Protein AF-A0A948I226-F1 (afdb_monomer)

Secondary structure (DSSP, 8-state):
----SSSHHHHHHHHHHIIIIIIS---HHHHHHHHHHHHHHHHTT-HHHHHHHHHHHHHHHHHHHHHHT--TTS----------

Mean predicted aligned error: 8.37 Å

Foldseek 3Di:
DDDPPDPCVVVVVVVVCCCQCVVLNHDPVLVVVLVVQLVVCVVVVNVPSNVVSVVVSVVVVVVSCVVVVHDPPDDDPDPDPPDD

Structure (mmCIF, N/CA/C/O backbone):
data_AF-A0A948I226-F1
#
_entry.id   AF-A0A948I226-F1
#
loop_
_atom_site.group_PDB
_atom_site.id
_atom_site.type_symbol
_atom_site.label_atom_id
_atom_site.label_alt_id
_atom_site.label_comp_id
_atom_site.label_asym_id
_atom_site.label_entity_id
_atom_site.label_seq_id
_atom_site.pdbx_PDB_ins_code
_atom_site.Cartn_x
_atom_site.Cartn_y
_atom_site.Cartn_z
_atom_site.occupancy
_atom_site.B_iso_or_equiv
_atom_site.auth_seq_id
_atom_site.auth_comp_id
_atom_site.auth_asym_id
_atom_site.auth_atom_id
_atom_site.pdbx_PDB_model_num
ATOM 1 N N . ASN A 1 1 ? -5.023 29.711 -3.771 1.00 31.50 1 ASN A N 1
ATOM 2 C CA . ASN A 1 1 ? -3.685 29.192 -4.114 1.00 31.50 1 ASN A CA 1
ATOM 3 C C . ASN A 1 1 ? -3.677 27.698 -3.796 1.00 31.50 1 ASN A C 1
ATOM 5 O O . ASN A 1 1 ? -3.510 27.347 -2.638 1.00 31.50 1 ASN A O 1
ATOM 9 N N . TRP A 1 2 ? -4.005 26.840 -4.769 1.00 31.88 2 TRP A N 1
ATOM 10 C CA . TRP A 1 2 ? -3.978 25.376 -4.621 1.00 31.88 2 TRP A CA 1
ATOM 11 C C . TRP A 1 2 ? -2.694 24.858 -5.271 1.00 31.88 2 TRP A C 1
ATOM 13 O O . TRP A 1 2 ? -2.448 25.145 -6.438 1.00 31.88 2 TRP A O 1
ATOM 23 N N . SER A 1 3 ? -1.892 24.103 -4.521 1.00 46.47 3 SER A N 1
ATOM 24 C CA . SER A 1 3 ? -0.726 23.377 -5.030 1.00 46.47 3 SER A CA 1
ATOM 25 C C . SER A 1 3 ? -0.991 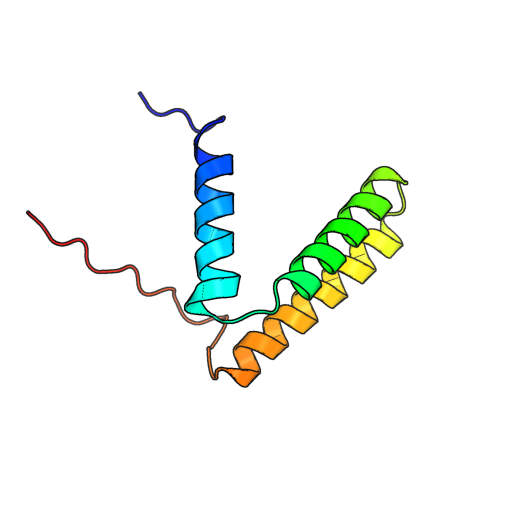21.884 -4.872 1.00 46.47 3 SER A C 1
ATOM 27 O O . SER A 1 3 ? -1.092 21.376 -3.760 1.00 46.47 3 SER A O 1
ATOM 29 N N . PHE A 1 4 ? -1.130 21.194 -6.001 1.00 53.28 4 PHE A N 1
ATOM 30 C CA . PHE A 1 4 ? -1.322 19.743 -6.098 1.00 53.28 4 PHE A CA 1
ATOM 31 C C . PHE A 1 4 ? 0.004 18.952 -6.010 1.00 53.28 4 PHE A C 1
ATOM 33 O O . PHE A 1 4 ? 0.031 17.762 -6.309 1.00 53.28 4 PHE A O 1
ATOM 40 N N . GLY A 1 5 ? 1.122 19.603 -5.665 1.00 55.81 5 GLY A N 1
ATOM 41 C CA . GLY A 1 5 ? 2.461 19.066 -5.937 1.00 55.81 5 GLY A CA 1
ATOM 42 C C . GLY A 1 5 ? 3.064 18.193 -4.838 1.00 55.81 5 GLY A C 1
ATOM 43 O O . GLY A 1 5 ? 3.291 16.999 -5.048 1.00 55.81 5 GLY A O 1
ATOM 44 N N . ASP A 1 6 ? 3.349 18.783 -3.671 1.00 56.91 6 ASP A N 1
ATOM 45 C CA . ASP A 1 6 ? 4.467 18.271 -2.855 1.00 56.91 6 ASP A CA 1
ATOM 46 C C . ASP A 1 6 ? 4.153 18.025 -1.371 1.00 56.91 6 ASP A C 1
ATOM 48 O O . ASP A 1 6 ? 4.752 17.138 -0.763 1.00 56.91 6 ASP A O 1
ATOM 52 N N . TYR A 1 7 ? 3.178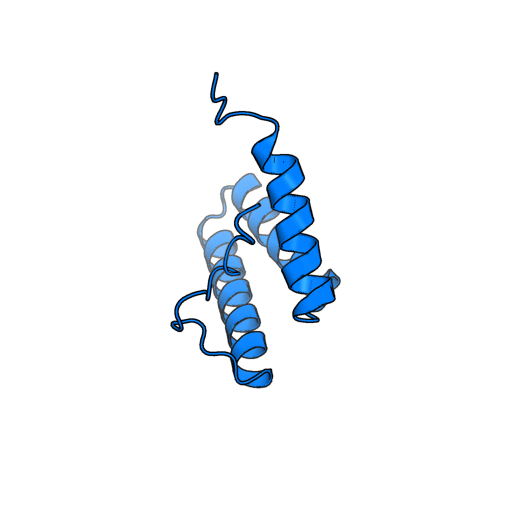 18.730 -0.788 1.00 54.72 7 TYR A N 1
ATOM 53 C CA . TYR A 1 7 ? 2.736 18.484 0.596 1.00 54.72 7 TYR A CA 1
ATOM 54 C C . TYR A 1 7 ? 1.779 17.288 0.686 1.00 54.72 7 TYR A C 1
ATOM 56 O O . TYR A 1 7 ? 2.007 16.369 1.477 1.00 54.72 7 TYR A O 1
ATOM 64 N N . PHE A 1 8 ? 0.821 17.220 -0.249 1.00 63.41 8 PHE A N 1
ATOM 65 C CA . PHE A 1 8 ? -0.240 16.210 -0.278 1.00 63.41 8 PHE A CA 1
ATOM 66 C C . PHE A 1 8 ? 0.281 14.774 -0.180 1.00 63.41 8 PHE A C 1
ATOM 68 O O . PHE A 1 8 ? -0.352 13.935 0.445 1.00 63.41 8 PHE A O 1
ATOM 75 N N . LYS A 1 9 ? 1.443 14.464 -0.766 1.00 76.25 9 LYS A N 1
ATOM 76 C CA . LYS A 1 9 ? 1.957 13.088 -0.797 1.00 76.25 9 LYS A CA 1
ATOM 77 C C . LYS A 1 9 ? 2.368 12.589 0.586 1.00 76.25 9 LYS A C 1
ATOM 79 O O . LYS A 1 9 ? 2.060 11.451 0.919 1.00 76.25 9 LYS A O 1
ATOM 84 N N . LYS A 1 10 ? 3.040 13.415 1.396 1.00 84.06 10 LYS A N 1
ATOM 85 C CA . LYS A 1 10 ? 3.484 13.002 2.740 1.00 84.06 10 LYS A CA 1
ATOM 86 C C . LYS A 1 10 ? 2.289 12.780 3.659 1.00 84.06 10 LYS A C 1
ATOM 88 O O . LYS A 1 10 ? 2.215 11.758 4.335 1.00 84.06 10 LYS A O 1
ATOM 93 N N . GLU A 1 11 ? 1.342 13.711 3.630 1.00 83.56 11 GLU A N 1
ATOM 94 C CA . GLU A 1 11 ? 0.113 13.638 4.421 1.00 83.56 11 GLU A CA 1
ATOM 95 C C . GLU A 1 11 ? -0.778 12.479 3.956 1.00 83.56 11 GLU A C 1
ATOM 97 O O . GLU A 1 11 ? -1.249 11.701 4.781 1.00 83.56 11 GLU A O 1
ATOM 102 N N . ALA A 1 12 ? -0.928 12.279 2.643 1.00 86.00 12 ALA A N 1
ATOM 103 C CA . ALA A 1 12 ? -1.691 11.164 2.091 1.00 86.00 12 ALA A CA 1
ATOM 104 C C . ALA A 1 12 ? -1.073 9.803 2.438 1.00 86.00 12 ALA A C 1
ATOM 106 O O . ALA A 1 12 ? -1.816 8.873 2.746 1.00 86.00 12 ALA A O 1
ATOM 107 N N . ILE A 1 13 ? 0.261 9.673 2.425 1.00 88.94 13 ILE A N 1
ATOM 108 C CA . ILE A 1 13 ? 0.944 8.444 2.858 1.00 88.94 13 ILE A CA 1
ATOM 109 C C . ILE A 1 13 ? 0.670 8.187 4.340 1.00 88.94 13 ILE A C 1
ATOM 111 O O . ILE A 1 13 ? 0.312 7.068 4.695 1.00 88.94 13 ILE A O 1
ATOM 115 N N . ALA A 1 14 ? 0.780 9.211 5.193 1.00 90.62 14 ALA A N 1
ATOM 116 C CA . ALA A 1 14 ? 0.523 9.077 6.625 1.00 90.62 14 ALA A CA 1
ATOM 117 C C . ALA A 1 14 ? -0.934 8.678 6.921 1.00 90.62 14 ALA A C 1
ATOM 119 O O . ALA A 1 14 ? -1.172 7.751 7.691 1.00 90.62 14 ALA A O 1
ATOM 120 N N . TRP A 1 15 ? -1.913 9.320 6.277 1.00 89.19 15 TRP A N 1
ATOM 121 C CA . TRP A 1 15 ? -3.329 8.969 6.440 1.00 89.19 15 TRP A CA 1
ATOM 122 C C . TRP A 1 15 ? -3.662 7.585 5.887 1.00 89.19 15 TRP A C 1
ATOM 124 O O . TRP A 1 15 ? -4.412 6.843 6.516 1.00 89.19 15 TRP A O 1
ATOM 134 N N . SER A 1 16 ? -3.087 7.218 4.738 1.00 88.56 16 SER A N 1
ATOM 135 C CA . SER A 1 16 ? -3.255 5.874 4.180 1.00 88.56 16 SER A CA 1
ATOM 136 C C . SER A 1 16 ? -2.664 4.828 5.122 1.00 88.56 16 SER A C 1
ATOM 138 O O . SER A 1 16 ? -3.298 3.810 5.370 1.00 88.56 16 SER A O 1
ATOM 140 N N . TRP A 1 17 ? -1.488 5.087 5.698 1.00 91.38 17 TRP A N 1
ATOM 141 C CA . TRP A 1 17 ? -0.862 4.193 6.668 1.00 91.38 17 TRP A CA 1
ATOM 142 C C . TRP A 1 17 ? -1.745 3.984 7.903 1.00 91.38 17 TRP A C 1
ATOM 144 O O . TRP A 1 17 ? -2.081 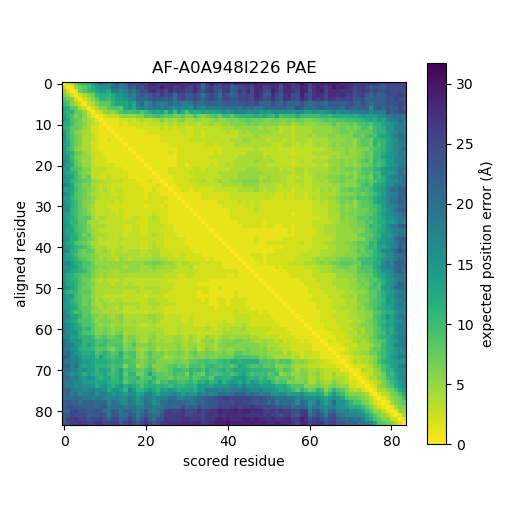2.846 8.214 1.00 91.38 17 TRP A O 1
ATOM 154 N N . GLU A 1 18 ? -2.205 5.066 8.538 1.00 91.19 18 GLU A N 1
ATOM 155 C CA . GLU A 1 18 ? -3.068 4.997 9.726 1.00 91.19 18 GLU A CA 1
ATOM 156 C C . GLU A 1 18 ? -4.377 4.242 9.455 1.00 91.19 18 GLU A C 1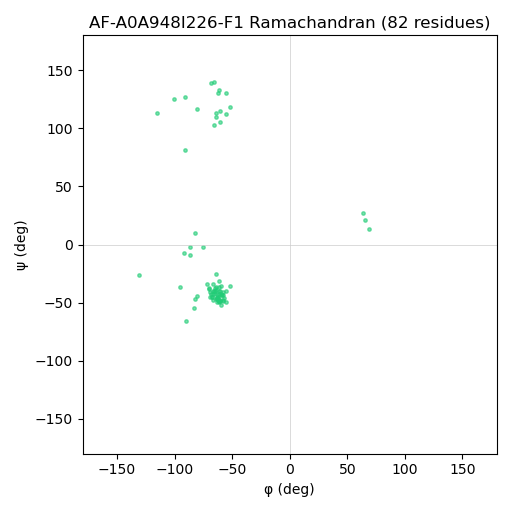
ATOM 158 O O . GLU A 1 18 ? -4.788 3.384 10.237 1.00 91.19 18 GLU A O 1
ATOM 163 N N . LEU A 1 19 ? -5.018 4.500 8.313 1.00 85.75 19 LEU A N 1
ATOM 164 C CA . LEU A 1 19 ? -6.230 3.787 7.918 1.00 85.75 19 LEU A CA 1
ATOM 165 C C . LEU A 1 19 ? -5.968 2.284 7.754 1.00 85.75 19 LEU A C 1
ATOM 167 O O . LEU A 1 19 ? -6.702 1.463 8.301 1.00 85.75 19 LEU A O 1
ATOM 171 N N . LEU A 1 20 ? -4.924 1.922 7.006 1.00 85.06 20 LEU A N 1
ATOM 172 C CA . LEU A 1 20 ? -4.643 0.529 6.673 1.00 85.06 20 LEU A CA 1
ATOM 173 C C . LEU A 1 20 ? -4.186 -0.275 7.894 1.00 85.06 20 LEU A C 1
ATOM 175 O O . LEU A 1 20 ? -4.660 -1.392 8.091 1.00 85.06 20 LEU A O 1
ATOM 179 N N . THR A 1 21 ? -3.284 0.268 8.711 1.00 88.81 21 THR A N 1
ATOM 180 C CA . THR A 1 21 ? -2.679 -0.474 9.825 1.00 88.81 21 THR A CA 1
ATOM 181 C C . THR A 1 21 ? -3.386 -0.244 11.154 1.00 88.81 21 THR A C 1
ATOM 183 O O . THR A 1 21 ? -3.497 -1.174 11.945 1.00 88.81 21 THR A O 1
ATOM 186 N N . GLY A 1 22 ? -3.864 0.976 11.410 1.00 88.38 22 GLY A N 1
ATOM 187 C CA . GLY A 1 22 ? -4.537 1.342 12.658 1.00 88.38 22 GLY A CA 1
ATOM 188 C C . GLY A 1 22 ? -6.014 0.963 12.645 1.00 88.38 22 GLY A C 1
ATOM 189 O O . GLY A 1 22 ? -6.478 0.222 13.508 1.00 88.38 22 GLY A O 1
ATOM 190 N N . VAL A 1 23 ? -6.758 1.428 11.637 1.00 84.44 23 VAL A N 1
ATOM 191 C CA . VAL A 1 23 ? -8.220 1.241 11.584 1.00 84.44 23 VAL A CA 1
ATOM 192 C C . VAL A 1 23 ? -8.605 -0.135 11.040 1.00 84.44 23 VAL A C 1
ATOM 194 O O . VAL A 1 23 ? -9.454 -0.811 11.615 1.00 84.44 23 VAL A O 1
ATOM 197 N N . TRP A 1 24 ? -8.002 -0.564 9.929 1.00 81.12 24 TRP A N 1
ATOM 198 C CA . TRP A 1 24 ? -8.323 -1.847 9.285 1.00 81.12 24 TRP A CA 1
ATOM 199 C C . TRP A 1 24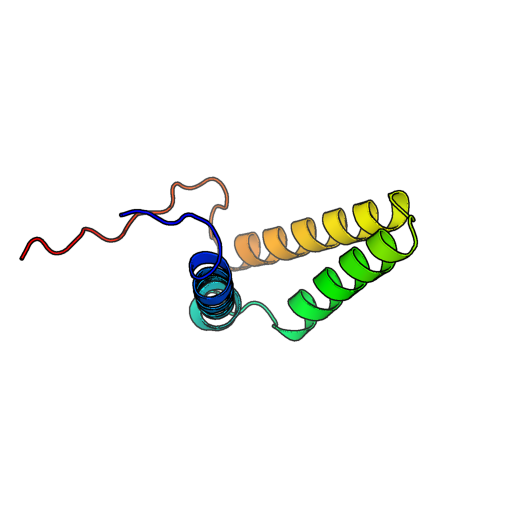 ? -7.452 -3.011 9.763 1.00 81.12 24 TRP A C 1
ATOM 201 O O . TRP A 1 24 ? -7.724 -4.158 9.414 1.00 81.12 24 TRP A O 1
ATOM 211 N N . GLY A 1 25 ? -6.423 -2.743 10.571 1.00 83.75 25 GLY A N 1
ATOM 212 C CA . GLY A 1 25 ? -5.604 -3.785 11.190 1.00 83.75 25 GLY A CA 1
ATOM 213 C C . GLY A 1 25 ? -4.831 -4.655 10.195 1.00 83.75 25 GLY A C 1
ATOM 214 O O . GLY A 1 25 ? -4.552 -5.821 10.485 1.00 83.75 25 GLY A O 1
ATOM 215 N N . LEU A 1 26 ? -4.500 -4.135 9.007 1.00 84.88 26 LEU A N 1
ATOM 216 C CA . LEU A 1 26 ? -3.634 -4.843 8.067 1.00 84.88 26 LEU A CA 1
ATOM 217 C C . LEU A 1 26 ? -2.213 -4.927 8.632 1.00 84.88 26 LEU A C 1
ATOM 219 O O . LEU A 1 26 ? -1.695 -3.952 9.169 1.00 84.88 26 LEU A O 1
ATOM 223 N N . ALA A 1 27 ? -1.568 -6.084 8.462 1.00 88.62 27 ALA A N 1
ATOM 224 C CA . ALA A 1 27 ? -0.207 -6.312 8.942 1.00 88.62 27 ALA A CA 1
ATOM 225 C C . ALA A 1 27 ? 0.798 -5.380 8.220 1.00 88.62 27 ALA A C 1
ATOM 227 O O . ALA A 1 27 ? 1.020 -5.561 7.012 1.00 88.62 27 ALA A O 1
ATOM 228 N N . PRO A 1 28 ? 1.428 -4.419 8.926 1.00 90.38 28 PRO A N 1
ATOM 229 C CA . PRO A 1 28 ? 2.346 -3.440 8.339 1.00 90.38 28 PRO A CA 1
ATOM 230 C C . PRO A 1 28 ? 3.501 -4.077 7.562 1.00 90.38 28 PRO A C 1
ATOM 232 O O . PRO A 1 28 ? 3.864 -3.627 6.475 1.00 90.38 28 PRO A O 1
ATOM 235 N N . GLU A 1 29 ? 4.049 -5.173 8.085 1.00 91.19 29 GLU A N 1
ATOM 236 C CA . GLU A 1 29 ? 5.196 -5.876 7.510 1.00 91.19 29 GLU A CA 1
ATOM 237 C C . GLU A 1 29 ? 4.844 -6.457 6.141 1.00 91.19 29 GLU A C 1
ATOM 239 O O . GLU A 1 29 ? 5.652 -6.427 5.214 1.00 91.19 29 GLU A O 1
ATOM 244 N N . ARG A 1 30 ? 3.607 -6.942 5.977 1.00 90.69 30 ARG A N 1
ATOM 245 C CA . ARG A 1 30 ? 3.128 -7.504 4.707 1.00 90.69 30 ARG A CA 1
ATOM 246 C C . ARG A 1 30 ? 2.945 -6.418 3.651 1.00 90.69 30 ARG A C 1
ATOM 248 O O . ARG A 1 30 ? 3.275 -6.652 2.487 1.00 90.69 30 ARG A O 1
ATOM 255 N N . LEU A 1 31 ? 2.467 -5.236 4.052 1.00 91.44 31 LEU A N 1
ATOM 256 C CA . LEU A 1 31 ? 2.364 -4.071 3.170 1.00 91.44 31 LEU A CA 1
ATOM 257 C C . LEU A 1 31 ? 3.753 -3.622 2.708 1.00 91.44 31 LEU A C 1
ATOM 259 O O . LEU A 1 31 ? 3.966 -3.470 1.506 1.00 91.44 31 LEU A O 1
ATOM 263 N N . LEU A 1 32 ? 4.698 -3.462 3.640 1.00 93.00 32 LEU A N 1
ATOM 264 C CA . LEU A 1 32 ? 6.064 -3.037 3.332 1.00 93.00 32 LEU A CA 1
ATOM 265 C C . LEU A 1 32 ? 6.772 -4.029 2.408 1.00 93.00 32 LEU A C 1
ATOM 267 O O . LEU A 1 32 ? 7.286 -3.615 1.374 1.00 93.00 32 LEU A O 1
ATOM 271 N N . VAL A 1 33 ? 6.734 -5.331 2.713 1.00 95.38 33 VAL A N 1
ATOM 272 C CA . VAL A 1 33 ? 7.359 -6.368 1.871 1.00 95.38 33 VAL A CA 1
ATOM 273 C C . VAL A 1 33 ? 6.810 -6.327 0.448 1.00 95.38 33 VAL A C 1
ATOM 275 O O . VAL A 1 33 ? 7.586 -6.340 -0.507 1.00 95.38 33 VAL A O 1
ATOM 278 N N . ALA A 1 34 ? 5.488 -6.238 0.287 1.00 93.75 34 ALA A N 1
ATOM 279 C CA . ALA A 1 34 ? 4.877 -6.188 -1.034 1.00 93.75 34 ALA A CA 1
ATOM 280 C C . ALA A 1 34 ? 5.306 -4.940 -1.826 1.00 93.75 34 ALA A C 1
ATOM 282 O O . ALA A 1 34 ? 5.715 -5.064 -2.981 1.00 93.75 34 ALA A O 1
ATOM 283 N N . HIS A 1 35 ? 5.283 -3.755 -1.205 1.00 93.62 35 HIS A N 1
ATOM 284 C CA . HIS A 1 35 ? 5.708 -2.513 -1.858 1.00 93.62 35 HIS A CA 1
ATOM 285 C C . HIS A 1 35 ? 7.206 -2.516 -2.190 1.00 93.62 35 HIS A C 1
ATOM 287 O O . HIS A 1 35 ? 7.587 -2.085 -3.278 1.00 93.62 35 HIS A O 1
ATOM 293 N N . SER A 1 36 ? 8.056 -3.042 -1.301 1.00 96.19 36 SER A N 1
ATOM 294 C CA . SER A 1 36 ? 9.494 -3.174 -1.552 1.00 96.19 36 SER A CA 1
ATOM 295 C C . SER A 1 36 ? 9.784 -4.079 -2.745 1.00 96.19 36 SER A C 1
ATOM 297 O O . SER A 1 36 ? 10.613 -3.723 -3.576 1.00 96.19 36 SER A O 1
ATOM 299 N N . GLN A 1 37 ? 9.087 -5.208 -2.872 1.00 97.69 37 GLN A N 1
ATOM 300 C CA . GLN A 1 37 ? 9.278 -6.137 -3.989 1.00 97.69 37 GLN A CA 1
ATOM 301 C C . GLN A 1 37 ? 8.823 -5.532 -5.319 1.00 97.69 37 GLN A C 1
ATOM 303 O O . GLN A 1 37 ? 9.565 -5.567 -6.299 1.00 97.69 37 GLN A O 1
ATOM 308 N N . VAL A 1 38 ? 7.650 -4.887 -5.346 1.00 96.25 38 VAL A N 1
ATOM 309 C CA . VAL A 1 38 ? 7.187 -4.142 -6.530 1.00 96.25 38 VAL A CA 1
ATOM 310 C C . VAL A 1 38 ? 8.228 -3.102 -6.945 1.00 96.25 38 VAL A C 1
ATOM 312 O O . VAL A 1 38 ? 8.626 -3.054 -8.108 1.00 96.25 38 VAL A O 1
ATOM 315 N N . PHE A 1 39 ? 8.707 -2.295 -5.997 1.00 96.75 39 PHE A N 1
ATOM 316 C CA . PHE A 1 39 ? 9.687 -1.249 -6.267 1.00 96.75 39 PHE A CA 1
ATOM 317 C C . PHE A 1 39 ? 11.017 -1.808 -6.787 1.00 96.75 39 PHE A C 1
ATOM 319 O O . PHE A 1 39 ? 11.538 -1.310 -7.783 1.00 96.75 39 PHE A O 1
ATOM 326 N N . GLN A 1 40 ? 11.539 -2.867 -6.163 1.00 97.94 40 GLN A N 1
ATOM 327 C CA . GLN A 1 40 ? 12.777 -3.529 -6.585 1.00 97.94 40 GLN A CA 1
ATOM 328 C C . GLN A 1 40 ? 12.678 -4.061 -8.019 1.00 97.94 40 GLN A C 1
ATOM 330 O O . GLN A 1 40 ? 13.594 -3.854 -8.813 1.00 97.94 40 GLN A O 1
ATOM 335 N N . HIS A 1 41 ? 11.560 -4.689 -8.390 1.00 97.94 41 HIS A N 1
ATOM 336 C CA . HIS A 1 41 ? 11.375 -5.207 -9.745 1.00 97.94 41 HIS A CA 1
ATOM 337 C C . HIS A 1 41 ? 11.167 -4.106 -10.789 1.00 97.94 41 HIS A C 1
ATOM 339 O O . HIS A 1 41 ? 11.666 -4.240 -11.906 1.00 97.94 41 HIS A O 1
ATOM 345 N N . ILE A 1 42 ? 10.511 -2.997 -10.425 1.00 97.12 42 ILE A N 1
ATOM 346 C CA . ILE A 1 42 ? 10.439 -1.806 -11.283 1.00 97.12 42 ILE A CA 1
ATOM 347 C C . ILE A 1 42 ? 11.843 -1.242 -11.521 1.00 97.12 42 ILE A C 1
ATOM 349 O O . ILE A 1 42 ? 12.205 -0.995 -12.669 1.00 97.12 42 ILE A O 1
ATOM 353 N N . GLN A 1 43 ? 12.653 -1.082 -10.467 1.00 97.56 43 GLN A N 1
ATOM 354 C CA . GLN A 1 43 ? 14.028 -0.591 -10.608 1.00 97.56 43 GLN A CA 1
ATOM 355 C C . GLN A 1 43 ? 14.898 -1.511 -11.468 1.00 97.56 43 GLN A C 1
ATOM 357 O O . 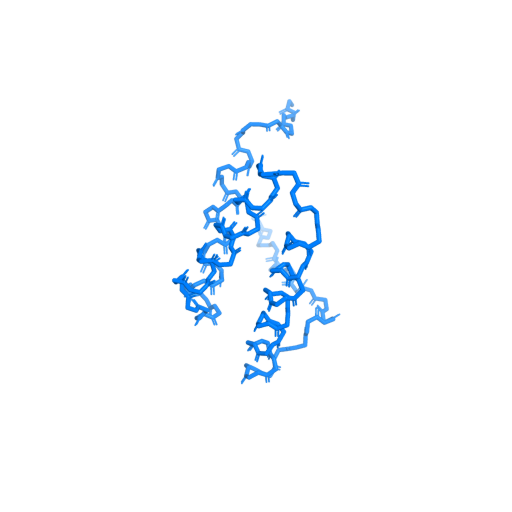GLN A 1 43 ? 15.712 -1.031 -12.250 1.00 97.56 43 GLN A O 1
ATOM 362 N N . ALA A 1 44 ? 14.703 -2.825 -11.359 1.00 97.56 44 ALA A N 1
ATOM 363 C CA . ALA A 1 44 ? 15.405 -3.813 -12.170 1.00 97.56 44 ALA A CA 1
ATOM 364 C C . ALA A 1 44 ? 14.901 -3.901 -13.627 1.00 97.56 44 ALA A C 1
ATOM 366 O O . ALA A 1 44 ? 15.414 -4.711 -14.395 1.00 97.56 44 ALA A O 1
ATOM 367 N N . GLY A 1 45 ? 13.874 -3.133 -14.014 1.00 97.62 45 GLY A N 1
ATOM 368 C CA . GLY A 1 45 ? 13.250 -3.227 -15.338 1.00 97.62 45 GLY A CA 1
ATOM 369 C C . GLY A 1 45 ? 12.469 -4.529 -15.572 1.00 97.62 45 GLY A C 1
ATOM 370 O O . GLY A 1 45 ? 12.091 -4.831 -16.702 1.00 97.62 45 GLY A O 1
ATOM 371 N N . ASN A 1 46 ? 12.198 -5.308 -14.520 1.00 97.94 46 ASN A N 1
ATOM 372 C CA . ASN A 1 46 ? 11.471 -6.569 -14.604 1.00 97.94 46 ASN A CA 1
ATOM 373 C C . ASN A 1 46 ? 9.966 -6.338 -14.408 1.00 97.94 46 ASN A C 1
ATOM 375 O O . ASN A 1 46 ? 9.406 -6.533 -13.327 1.00 97.94 46 ASN A O 1
ATOM 379 N N . ALA A 1 47 ? 9.300 -5.918 -15.484 1.00 96.31 47 ALA A N 1
ATOM 380 C CA . ALA A 1 47 ? 7.868 -5.629 -15.466 1.00 96.31 47 ALA A CA 1
ATOM 381 C C . ALA A 1 47 ? 7.000 -6.855 -15.117 1.00 96.31 47 ALA A C 1
ATOM 383 O O . ALA A 1 47 ? 5.949 -6.697 -14.496 1.00 96.31 47 ALA A O 1
ATOM 384 N N 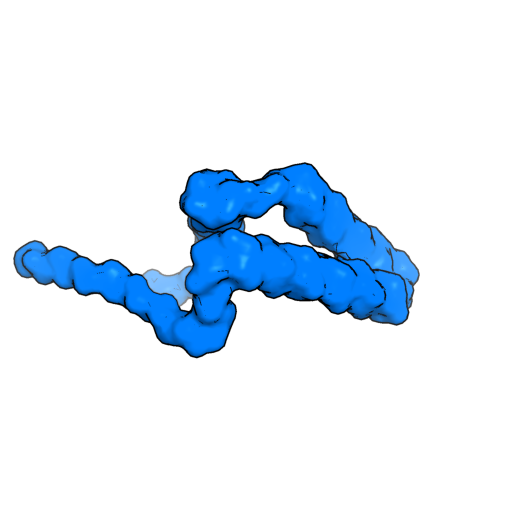. ALA A 1 48 ? 7.430 -8.067 -15.488 1.00 97.62 48 ALA A N 1
ATOM 385 C CA . ALA A 1 48 ? 6.686 -9.297 -15.216 1.00 97.62 48 ALA A CA 1
ATOM 386 C C . ALA A 1 48 ? 6.624 -9.595 -13.711 1.00 97.62 48 ALA A C 1
ATOM 388 O O . ALA A 1 48 ? 5.539 -9.805 -13.168 1.00 97.62 48 ALA A O 1
ATOM 389 N N . GLU A 1 49 ? 7.762 -9.525 -13.020 1.00 97.50 49 GLU A N 1
ATOM 390 C CA . GLU A 1 49 ? 7.813 -9.736 -11.570 1.00 97.50 49 GLU A CA 1
ATOM 391 C C . GLU A 1 49 ? 7.158 -8.590 -10.794 1.00 97.50 49 GLU A C 1
ATOM 393 O O . GLU A 1 49 ? 6.430 -8.830 -9.830 1.00 97.50 49 GLU A O 1
ATOM 398 N N . ALA A 1 50 ? 7.323 -7.341 -11.248 1.00 96.56 50 ALA A N 1
ATOM 399 C CA . ALA A 1 50 ? 6.615 -6.204 -10.662 1.00 96.56 50 ALA A CA 1
ATOM 400 C C . ALA A 1 50 ? 5.091 -6.401 -10.735 1.00 96.56 50 ALA A C 1
ATOM 402 O O . ALA A 1 50 ? 4.378 -6.180 -9.751 1.00 96.56 50 ALA A O 1
ATOM 403 N N . ARG A 1 51 ? 4.591 -6.875 -11.884 1.00 96.50 51 ARG A N 1
ATOM 404 C CA . ARG A 1 51 ? 3.178 -7.208 -12.070 1.00 96.50 51 ARG A CA 1
ATOM 405 C C . ARG A 1 51 ? 2.746 -8.357 -11.163 1.00 96.50 51 ARG A C 1
ATOM 407 O O . ARG A 1 51 ? 1.713 -8.237 -10.509 1.00 96.50 51 ARG A O 1
ATOM 414 N N . LEU A 1 52 ? 3.521 -9.438 -11.092 1.00 97.25 52 LEU A N 1
ATOM 415 C CA . LEU A 1 52 ? 3.211 -10.586 -10.241 1.00 97.25 52 LEU A CA 1
ATOM 416 C C . LEU A 1 52 ? 3.080 -10.172 -8.770 1.00 97.25 52 LEU A C 1
ATOM 418 O O . LEU A 1 52 ? 2.107 -10.527 -8.102 1.00 97.25 52 LEU A O 1
ATOM 422 N N . TRP A 1 53 ? 4.032 -9.392 -8.261 1.00 96.69 53 TRP A N 1
ATOM 423 C CA . TRP A 1 53 ? 3.987 -8.887 -6.891 1.00 96.69 53 TRP A CA 1
ATOM 424 C C . TRP A 1 53 ? 2.819 -7.933 -6.649 1.00 96.69 53 TRP A C 1
ATOM 426 O O . TRP A 1 53 ? 2.181 -8.029 -5.600 1.00 96.69 53 TRP A O 1
ATOM 436 N N . MET A 1 54 ? 2.469 -7.091 -7.624 1.00 94.88 54 MET A N 1
ATOM 437 C CA . MET A 1 54 ? 1.279 -6.243 -7.540 1.00 94.88 54 MET A CA 1
ATOM 438 C C . MET A 1 54 ? -0.009 -7.076 -7.476 1.00 94.88 54 MET A C 1
ATOM 440 O O . MET A 1 54 ? -0.856 -6.855 -6.613 1.00 94.88 54 MET A O 1
ATOM 444 N N . GLU A 1 55 ? -0.150 -8.091 -8.330 1.00 95.62 55 GLU A N 1
ATOM 445 C CA . GLU A 1 55 ? -1.309 -8.990 -8.310 1.00 95.62 55 GLU A CA 1
ATOM 446 C C . GLU A 1 55 ? -1.432 -9.732 -6.971 1.00 95.62 55 GLU A C 1
ATOM 448 O O . GLU A 1 55 ? -2.534 -9.881 -6.436 1.00 95.62 55 GLU A O 1
ATOM 453 N N . ARG A 1 56 ? -0.307 -10.177 -6.397 1.00 94.19 56 ARG A N 1
ATOM 454 C CA . ARG A 1 56 ? -0.274 -10.801 -5.064 1.00 94.19 56 ARG A CA 1
ATOM 455 C C . ARG A 1 56 ? -0.681 -9.814 -3.973 1.00 94.19 56 ARG A C 1
ATOM 457 O O . ARG A 1 56 ? -1.465 -10.188 -3.104 1.00 94.19 56 ARG A O 1
ATOM 464 N N . HIS A 1 57 ? -0.195 -8.576 -4.041 1.00 93.06 57 HIS A N 1
ATOM 465 C CA . HIS A 1 57 ? -0.532 -7.518 -3.092 1.00 93.06 57 HIS A CA 1
ATOM 466 C C . HIS A 1 57 ? -2.037 -7.218 -3.082 1.00 93.06 57 HIS A C 1
ATOM 468 O O . HIS A 1 57 ? -2.662 -7.250 -2.024 1.00 93.06 57 HIS A O 1
ATOM 474 N N . ILE A 1 58 ? -2.647 -7.038 -4.259 1.00 90.12 58 ILE A N 1
ATOM 475 C CA . ILE A 1 58 ? -4.090 -6.777 -4.383 1.00 90.12 58 ILE A CA 1
ATOM 476 C C . ILE A 1 58 ? -4.928 -7.968 -3.904 1.00 90.12 58 ILE A C 1
ATOM 478 O O . ILE A 1 58 ? -5.935 -7.781 -3.221 1.00 90.12 58 ILE A O 1
ATOM 482 N N . LYS A 1 59 ? -4.520 -9.207 -4.212 1.00 90.69 59 LYS A N 1
ATOM 483 C CA . LYS A 1 59 ? -5.213 -10.406 -3.708 1.00 90.69 59 LYS A CA 1
ATOM 484 C C . LYS A 1 59 ? -5.188 -10.479 -2.182 1.00 90.69 59 LYS A C 1
ATOM 486 O O . LYS A 1 59 ? -6.189 -10.866 -1.584 1.00 90.69 59 LYS A O 1
ATOM 491 N N . ASP A 1 60 ? -4.066 -10.132 -1.560 1.00 86.94 60 ASP A N 1
ATOM 492 C CA . ASP A 1 60 ? -3.950 -10.125 -0.102 1.00 86.94 60 ASP A CA 1
ATOM 493 C C . ASP A 1 60 ? -4.794 -9.019 0.537 1.00 86.94 60 ASP A C 1
ATOM 495 O O . ASP A 1 60 ? -5.505 -9.262 1.509 1.00 86.94 60 ASP A O 1
ATOM 499 N N . PHE A 1 61 ? -4.800 -7.838 -0.080 1.00 83.88 61 PHE A N 1
ATOM 500 C CA . PHE A 1 61 ? -5.655 -6.727 0.319 1.00 83.88 61 PHE A CA 1
ATOM 501 C C . PHE A 1 61 ? -7.138 -7.114 0.286 1.00 83.88 61 PHE A C 1
ATOM 503 O O . PHE A 1 61 ? -7.847 -6.957 1.278 1.00 83.88 61 PHE A O 1
ATOM 510 N N . LYS A 1 62 ? -7.590 -7.724 -0.818 1.00 83.81 62 LYS A N 1
ATOM 511 C CA . LYS A 1 62 ? -8.969 -8.204 -0.960 1.00 83.81 62 LYS A CA 1
ATOM 512 C C . LYS A 1 62 ? -9.331 -9.242 0.107 1.00 83.81 62 LYS A C 1
ATOM 514 O O . LYS A 1 62 ? -10.396 -9.154 0.701 1.00 83.81 62 LYS A O 1
ATOM 519 N N . ARG A 1 63 ? -8.428 -10.183 0.407 1.00 82.56 63 ARG A N 1
ATOM 520 C CA . ARG A 1 63 ? -8.637 -11.163 1.489 1.00 82.56 63 ARG A CA 1
ATOM 521 C C . ARG A 1 63 ? -8.818 -10.496 2.854 1.00 82.56 63 ARG A C 1
ATOM 523 O O . ARG A 1 63 ? -9.583 -11.004 3.668 1.00 82.56 63 ARG A O 1
ATOM 530 N N . GLY A 1 64 ? -8.120 -9.388 3.108 1.00 77.44 64 GLY A N 1
ATOM 531 C CA . GLY A 1 64 ? -8.320 -8.573 4.308 1.00 77.44 64 GLY A CA 1
ATOM 532 C C . GLY A 1 64 ? -9.747 -8.025 4.403 1.00 77.44 64 GLY A C 1
ATOM 533 O O . GLY A 1 64 ? -10.395 -8.198 5.431 1.00 77.44 64 GLY A O 1
ATOM 534 N N . PHE A 1 65 ? -10.260 -7.453 3.312 1.00 77.00 65 PHE A N 1
ATOM 535 C CA . PHE A 1 65 ? -11.640 -6.956 3.215 1.00 77.00 65 PHE A CA 1
ATOM 536 C C . PHE A 1 65 ? -12.675 -8.066 3.407 1.00 77.00 65 PHE A C 1
ATOM 538 O O . PHE A 1 65 ? -13.560 -7.934 4.252 1.00 77.00 65 PHE A O 1
ATOM 545 N N . ASP A 1 66 ? -12.499 -9.189 2.705 1.00 81.81 66 ASP A N 1
ATOM 546 C CA . ASP A 1 66 ? -13.376 -10.356 2.816 1.00 81.81 66 ASP A CA 1
ATOM 547 C C . ASP A 1 66 ? -13.427 -10.865 4.274 1.00 81.81 66 ASP A C 1
ATOM 549 O O . ASP A 1 66 ? -14.496 -11.188 4.791 1.00 81.81 66 ASP A O 1
ATOM 553 N N . ARG A 1 67 ? -12.284 -10.883 4.982 1.00 77.31 67 ARG A N 1
ATOM 554 C CA . ARG A 1 67 ? -12.202 -11.293 6.398 1.00 77.31 67 ARG A CA 1
ATOM 555 C C . ARG A 1 67 ? -12.920 -10.330 7.346 1.00 77.31 67 ARG A C 1
ATOM 557 O O . ARG A 1 67 ? -13.442 -10.773 8.365 1.00 77.31 67 ARG A O 1
ATOM 564 N N . LEU A 1 68 ? -12.912 -9.036 7.041 1.00 76.62 68 LEU A N 1
ATOM 565 C CA . LEU A 1 68 ? -13.565 -8.000 7.845 1.00 76.62 68 LEU A CA 1
ATOM 566 C C . LEU A 1 68 ? -15.048 -7.815 7.481 1.00 76.62 68 LEU A C 1
ATOM 568 O O . LEU A 1 68 ? -15.723 -7.001 8.105 1.00 76.62 68 LEU A O 1
ATOM 572 N N . GLY A 1 69 ? -15.558 -8.550 6.484 1.00 81.06 69 GLY A N 1
ATOM 573 C CA . GLY A 1 69 ? -16.919 -8.378 5.970 1.00 81.06 69 GLY A CA 1
ATOM 574 C C . GLY A 1 69 ? -17.139 -7.022 5.293 1.00 81.06 69 GLY A C 1
ATOM 575 O O . GLY A 1 69 ? -18.275 -6.560 5.201 1.00 81.06 69 GLY A O 1
ATOM 576 N N . LEU A 1 70 ? -16.061 -6.365 4.857 1.00 74.31 70 LEU A N 1
ATOM 577 C CA . LEU A 1 70 ? -16.110 -5.075 4.178 1.00 74.31 70 LEU A CA 1
ATOM 578 C C . LEU A 1 70 ? -16.206 -5.305 2.669 1.00 74.31 70 LEU A C 1
ATOM 580 O O . LEU A 1 70 ? -15.373 -5.998 2.088 1.00 74.31 70 LEU A O 1
ATOM 584 N N . ASP A 1 71 ? -17.200 -4.699 2.022 1.00 76.62 71 ASP A N 1
ATOM 585 C CA . ASP A 1 71 ? -17.307 -4.711 0.564 1.00 76.62 71 ASP A CA 1
ATOM 586 C C . ASP A 1 71 ? -16.385 -3.644 -0.037 1.00 76.62 71 ASP 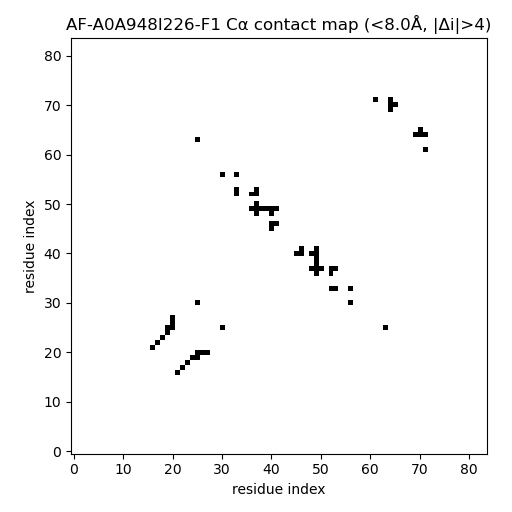A C 1
ATOM 588 O O . ASP A 1 71 ? -16.570 -2.445 0.171 1.00 76.62 71 ASP A O 1
ATOM 592 N N . LEU A 1 72 ? -15.391 -4.087 -0.806 1.00 73.31 72 LEU A N 1
ATOM 593 C CA . LEU A 1 72 ? -14.446 -3.208 -1.494 1.00 73.31 72 LEU A CA 1
ATOM 594 C C . LEU A 1 72 ? -15.128 -2.321 -2.553 1.00 73.31 72 LEU A C 1
ATOM 596 O O . LEU A 1 72 ? -14.604 -1.259 -2.885 1.00 73.31 72 LEU A O 1
ATOM 600 N N . ALA A 1 73 ? -16.270 -2.752 -3.097 1.00 78.19 73 ALA A N 1
ATOM 601 C CA . ALA A 1 73 ? -17.050 -1.989 -4.066 1.00 78.19 73 ALA A CA 1
ATOM 602 C C . ALA A 1 73 ? -18.049 -1.025 -3.405 1.00 78.19 73 ALA A C 1
ATOM 604 O O . ALA A 1 73 ? -18.638 -0.191 -4.101 1.00 78.19 73 ALA A O 1
ATOM 605 N N . ALA A 1 74 ? -18.241 -1.110 -2.084 1.00 74.88 74 ALA A N 1
ATOM 606 C CA . ALA A 1 74 ? -19.145 -0.213 -1.389 1.00 74.88 74 ALA A CA 1
ATOM 607 C C . ALA A 1 74 ? -18.619 1.232 -1.450 1.00 74.88 74 ALA A C 1
ATOM 609 O O . ALA A 1 74 ? -17.417 1.476 -1.300 1.00 74.88 74 ALA A O 1
ATOM 610 N N . PRO A 1 75 ? -19.505 2.224 -1.651 1.00 73.81 75 PRO A N 1
ATOM 611 C CA . PRO A 1 75 ? -19.102 3.620 -1.642 1.00 73.81 75 PRO A CA 1
ATOM 612 C C . PRO A 1 75 ? -18.518 3.988 -0.275 1.00 73.81 75 PRO A C 1
ATOM 614 O O . PRO A 1 75 ? -19.113 3.712 0.768 1.00 73.81 75 PRO A O 1
ATOM 617 N N . ILE A 1 76 ? -17.367 4.663 -0.281 1.00 67.31 76 ILE A N 1
ATOM 618 C CA . ILE A 1 76 ? -16.787 5.231 0.936 1.00 67.31 76 ILE A CA 1
ATOM 619 C C . ILE A 1 76 ? -17.763 6.294 1.449 1.00 67.31 76 ILE A C 1
ATOM 621 O O . ILE A 1 76 ? -17.930 7.349 0.832 1.00 67.31 76 ILE A O 1
ATOM 625 N N . ALA A 1 77 ? -18.424 6.019 2.574 1.00 61.31 77 ALA A N 1
ATOM 626 C CA . ALA A 1 77 ? -19.255 7.004 3.245 1.00 61.31 77 ALA A CA 1
ATOM 627 C C . ALA A 1 77 ? -18.353 8.132 3.757 1.00 61.31 77 ALA A C 1
ATOM 629 O O . ALA A 1 77 ? -17.650 7.983 4.757 1.00 61.31 77 ALA A O 1
ATOM 630 N N . LEU A 1 78 ? -18.350 9.264 3.052 1.00 54.22 78 LEU A N 1
ATOM 631 C CA . LEU A 1 78 ? -17.640 10.449 3.515 1.00 54.22 78 LEU A CA 1
ATOM 632 C C . LEU A 1 78 ? -18.263 10.893 4.846 1.00 54.22 78 LEU A C 1
ATOM 634 O O . LEU A 1 78 ? -19.493 11.011 4.930 1.00 54.22 78 LEU A O 1
ATOM 638 N N . PRO A 1 79 ? -17.458 11.144 5.895 1.00 51.22 79 PRO A N 1
ATOM 639 C CA . PRO A 1 79 ? -17.991 11.670 7.139 1.00 51.22 79 PRO A CA 1
ATOM 640 C C . PRO A 1 79 ? -18.747 12.964 6.832 1.00 51.22 79 PRO A C 1
ATOM 642 O O . PRO A 1 79 ? -18.238 13.841 6.129 1.00 51.22 79 PRO A O 1
ATOM 645 N N . LYS A 1 80 ? -19.983 13.079 7.336 1.00 52.75 80 LYS A N 1
ATOM 646 C CA . LYS A 1 80 ? -20.769 14.310 7.214 1.00 52.75 80 LYS A CA 1
ATOM 647 C C . LYS A 1 80 ? -19.921 15.440 7.792 1.00 52.75 80 LYS A C 1
ATOM 649 O O . LYS A 1 80 ? -19.659 15.440 8.994 1.00 52.75 80 LYS A O 1
ATOM 654 N N . GLN A 1 81 ? -19.471 16.373 6.949 1.00 50.19 81 GLN A N 1
ATOM 655 C CA . GLN A 1 81 ? -18.805 17.582 7.422 1.00 50.19 81 GLN A CA 1
ATOM 656 C C . GLN A 1 81 ? -19.715 18.214 8.476 1.00 50.19 81 GLN A C 1
ATOM 658 O O . GLN A 1 81 ? -20.863 18.557 8.178 1.00 50.19 81 GLN A O 1
ATOM 663 N N . LYS A 1 82 ? -19.229 18.327 9.717 1.00 43.69 82 LYS A N 1
ATOM 664 C CA . LYS A 1 82 ? -19.886 19.171 10.712 1.00 43.69 82 LYS A CA 1
ATOM 665 C C . LYS A 1 82 ? -19.855 20.581 10.135 1.00 43.69 82 LYS A C 1
ATOM 667 O O . LYS A 1 82 ? -18.790 21.186 10.062 1.00 43.69 82 LYS A O 1
ATOM 672 N N . ARG A 1 83 ? -21.004 21.059 9.654 1.00 47.50 83 ARG A N 1
ATOM 673 C CA . ARG A 1 83 ? -21.194 22.479 9.371 1.00 47.50 83 ARG A CA 1
ATOM 674 C C . ARG A 1 83 ? -21.000 23.197 10.705 1.00 47.50 83 ARG A C 1
ATOM 676 O O . ARG A 1 83 ? -21.724 22.891 11.653 1.00 47.50 83 ARG A O 1
ATOM 683 N N . ALA A 1 84 ? -19.951 24.010 10.776 1.00 51.75 84 ALA A N 1
ATOM 684 C CA . ALA A 1 84 ? -19.807 25.027 11.807 1.00 51.75 84 ALA A CA 1
ATOM 685 C C . ALA A 1 84 ? -20.889 26.095 11.614 1.00 51.75 84 ALA A C 1
ATOM 687 O O . ALA A 1 84 ? -21.280 26.311 10.440 1.00 51.75 84 ALA A O 1
#

Sequence (84 aa):
NWSFGDYFKKEAIAWSWELLTGVWGLAPERLLVAHSQVFQHIQAGNAAEARLWMERHIKDFKRGFDRLGLDLAA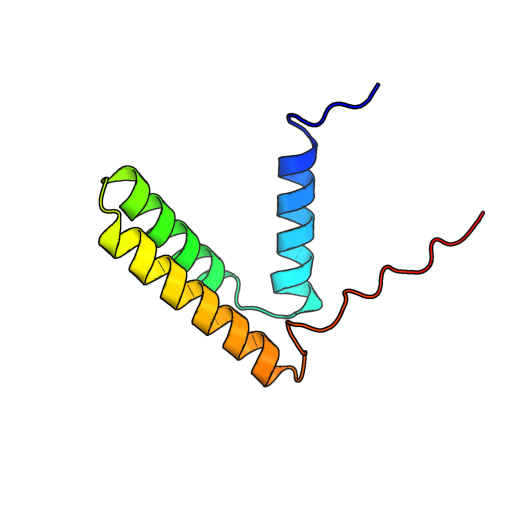PIALPKQKRA

Solvent-accessible surface area (backbone atoms only — not comparable to full-atom values): 5069 Å² total; per-residue (Å²): 142,86,79,93,76,71,65,62,57,61,55,48,50,51,54,51,48,45,45,43,41,68,74,66,58,44,61,62,68,62,54,51,53,38,54,50,52,27,50,51,22,53,76,70,68,35,61,68,58,19,49,51,39,48,55,51,44,53,54,53,53,49,54,52,30,60,73,70,73,46,64,88,84,54,78,82,79,72,77,79,76,78,79,126

pLDDT: mean 81.2, std 16.96, range [31.5, 97.94]

Radius of gyration: 16.08 Å; Cα contacts (8 Å, |Δi|>4): 34; chains: 1; bounding box: 37×40×28 Å